Protein AF-A0A849IBL0-F1 (afdb_monomer_lite)

pLDDT: mean 70.38, std 14.34, range [41.34, 93.38]

Secondary structure (DSSP, 8-state):
----HHHHHHHHHHHHHHHHHH-GGGHHHHHHHHHHHHHHHHS---HHHHHHHHHHHHHHS----HHHHHHHHHHHHHHHT--

Sequence (83 aa):
MASDPDAVLGTIVELAMDIARQCPDCADSASRIAALAGELRAGPVDRGAVQDVLEAEMDEGDLSDMRVRSTAASVVKAARDEP

Foldseek 3Di:
DQPDLLVVLVVLLVVLVVCCVVPVVCVVVSVVSNVVSVVVVVDDPPLVVVVVVVVVVCVVDPCPPVVVVVVNVVVVVSVVPDD

Structure (mmCIF, N/CA/C/O backbone):
data_AF-A0A849IBL0-F1
#
_entry.id   AF-A0A849IBL0-F1
#
loop_
_atom_site.group_PDB
_atom_site.id
_atom_site.type_symbol
_atom_site.label_atom_id
_atom_site.label_alt_id
_atom_site.label_comp_id
_atom_site.label_asym_id
_atom_site.label_entity_id
_atom_site.label_seq_id
_atom_site.pdbx_PDB_ins_code
_atom_site.Cartn_x
_atom_site.Cartn_y
_atom_site.Cartn_z
_atom_site.occupancy
_atom_site.B_iso_or_equiv
_atom_site.auth_seq_id
_atom_site.auth_comp_id
_atom_site.auth_asym_id
_atom_site.auth_atom_id
_atom_site.pdbx_PDB_model_num
ATOM 1 N N . MET A 1 1 ? -18.114 14.557 -4.377 1.00 45.31 1 MET A N 1
ATOM 2 C CA . MET A 1 1 ? -18.329 13.099 -4.406 1.00 45.31 1 MET A CA 1
ATOM 3 C C . MET A 1 1 ? -17.190 12.508 -3.606 1.00 45.31 1 MET A C 1
ATOM 5 O O . MET A 1 1 ? -16.056 12.688 -4.025 1.00 45.31 1 MET A O 1
ATOM 9 N N . ALA A 1 2 ? -17.463 11.985 -2.411 1.00 48.06 2 ALA A N 1
ATOM 10 C CA . ALA A 1 2 ? -16.440 11.290 -1.636 1.00 48.06 2 ALA A CA 1
ATOM 11 C C . ALA A 1 2 ? -16.124 9.980 -2.367 1.00 48.06 2 ALA A C 1
ATOM 13 O O . ALA A 1 2 ? -17.051 9.276 -2.770 1.00 48.06 2 ALA A O 1
ATOM 14 N N . SER A 1 3 ? -14.847 9.722 -2.637 1.00 58.53 3 SER A N 1
ATOM 15 C CA . SER A 1 3 ? -14.420 8.449 -3.214 1.00 58.53 3 SER A CA 1
ATOM 16 C C . SER A 1 3 ? -14.642 7.357 -2.179 1.00 58.53 3 SER A C 1
ATOM 18 O O . SER A 1 3 ? -14.258 7.539 -1.028 1.00 58.53 3 SER A O 1
ATOM 20 N N . ASP A 1 4 ? -15.254 6.250 -2.592 1.00 74.81 4 ASP A N 1
ATOM 21 C CA . ASP A 1 4 ? -15.364 5.047 -1.773 1.00 74.81 4 ASP A CA 1
ATOM 22 C C . ASP A 1 4 ? -13.936 4.579 -1.409 1.00 74.81 4 ASP A C 1
ATOM 24 O O . ASP A 1 4 ? -13.160 4.259 -2.321 1.00 74.81 4 ASP A O 1
ATOM 28 N N . PRO A 1 5 ? -13.536 4.606 -0.124 1.00 72.88 5 PRO A N 1
ATOM 29 C CA . PRO A 1 5 ? -12.179 4.258 0.294 1.00 72.88 5 PRO A CA 1
ATOM 30 C C . PRO A 1 5 ? -11.818 2.830 -0.105 1.00 72.88 5 PRO A C 1
ATOM 32 O O . PRO A 1 5 ? -10.668 2.556 -0.449 1.00 72.88 5 PRO A O 1
ATOM 35 N N . ASP A 1 6 ? -12.812 1.947 -0.165 1.00 74.69 6 ASP A N 1
ATOM 36 C CA . ASP A 1 6 ? -12.652 0.566 -0.600 1.00 74.69 6 ASP A CA 1
ATOM 37 C C . ASP A 1 6 ? -12.271 0.486 -2.089 1.00 74.69 6 ASP A C 1
ATOM 39 O O . ASP A 1 6 ? -11.423 -0.318 -2.488 1.00 74.69 6 ASP A O 1
ATOM 43 N N . ALA A 1 7 ? -12.822 1.381 -2.916 1.00 80.44 7 ALA A N 1
ATOM 44 C CA . ALA A 1 7 ? -12.469 1.495 -4.331 1.00 80.44 7 ALA A CA 1
ATOM 45 C C . ALA A 1 7 ? -11.063 2.087 -4.536 1.00 80.44 7 ALA A C 1
ATOM 47 O O . ALA A 1 7 ? -10.332 1.674 -5.442 1.00 80.44 7 ALA A O 1
ATOM 48 N N . VAL A 1 8 ? -10.655 3.030 -3.680 1.00 85.19 8 VAL A N 1
ATOM 49 C CA . VAL A 1 8 ? -9.303 3.609 -3.711 1.00 85.19 8 VAL A CA 1
ATOM 50 C C . VAL A 1 8 ? -8.261 2.562 -3.313 1.00 85.19 8 VAL A C 1
ATOM 52 O O . VAL A 1 8 ? -7.273 2.389 -4.026 1.00 85.19 8 VAL A O 1
ATOM 55 N N . LEU A 1 9 ? -8.495 1.818 -2.229 1.00 86.50 9 LEU A N 1
ATOM 56 C CA . LEU A 1 9 ? -7.605 0.740 -1.788 1.00 86.50 9 LEU A CA 1
ATOM 57 C C . LEU A 1 9 ? -7.517 -0.384 -2.827 1.00 86.50 9 LEU A C 1
ATOM 59 O O . LEU A 1 9 ? -6.419 -0.861 -3.113 1.00 86.50 9 LEU A O 1
ATOM 63 N N . GLY A 1 10 ? -8.635 -0.750 -3.463 1.00 85.06 10 GLY A N 1
ATOM 64 C CA . GLY A 1 10 ? -8.636 -1.694 -4.584 1.00 85.06 10 GLY A CA 1
ATOM 65 C C . GLY A 1 10 ? -7.749 -1.233 -5.744 1.00 85.06 10 GLY A C 1
ATOM 66 O O . GLY A 1 10 ? -6.919 -1.998 -6.233 1.00 85.06 10 GLY A O 1
ATOM 67 N N . THR A 1 11 ? -7.843 0.047 -6.115 1.00 89.56 11 THR A N 1
ATOM 68 C CA . THR A 1 11 ? -7.007 0.637 -7.173 1.00 89.56 11 THR A CA 1
ATOM 69 C C . THR A 1 11 ? -5.517 0.593 -6.813 1.00 89.56 11 THR A C 1
ATOM 71 O O . THR A 1 11 ? -4.681 0.294 -7.663 1.00 89.56 11 THR A O 1
ATOM 74 N N . ILE A 1 12 ? -5.165 0.856 -5.549 1.00 86.81 12 ILE A N 1
ATOM 75 C CA . ILE A 1 12 ? -3.775 0.807 -5.066 1.00 86.81 12 ILE A CA 1
ATOM 76 C C . ILE A 1 12 ? -3.201 -0.612 -5.172 1.00 86.81 12 ILE A C 1
ATOM 78 O O . ILE A 1 12 ? -2.055 -0.773 -5.598 1.00 86.81 12 ILE A O 1
ATOM 82 N N . VAL A 1 13 ? -3.987 -1.639 -4.834 1.00 89.00 13 VAL A N 1
ATOM 83 C CA . VAL A 1 13 ? -3.571 -3.045 -4.966 1.00 89.00 13 VAL A CA 1
ATOM 84 C C . VAL A 1 13 ? -3.314 -3.406 -6.429 1.00 89.00 13 VAL A C 1
ATOM 86 O O . VAL A 1 13 ? -2.268 -3.974 -6.742 1.00 89.00 13 VAL A O 1
ATOM 89 N N . GLU A 1 14 ? -4.228 -3.051 -7.334 1.00 89.50 14 GLU A N 1
ATOM 90 C CA . GLU A 1 14 ? -4.063 -3.316 -8.769 1.00 89.50 14 GLU A CA 1
ATOM 91 C C . GLU A 1 14 ? -2.803 -2.646 -9.329 1.00 89.50 14 GLU A C 1
ATOM 93 O O . GLU A 1 14 ? -1.993 -3.303 -9.990 1.00 89.50 14 GLU A O 1
ATOM 98 N N . LEU A 1 15 ? -2.581 -1.374 -8.983 1.00 90.38 15 LEU A N 1
ATOM 99 C CA . LEU A 1 15 ? -1.417 -0.617 -9.438 1.00 90.38 15 LEU A CA 1
ATOM 100 C C . LEU A 1 15 ? -0.104 -1.215 -8.919 1.00 90.38 15 LEU A C 1
ATOM 102 O O . LEU A 1 15 ? 0.876 -1.317 -9.656 1.00 90.38 15 LEU A O 1
ATOM 106 N N . ALA A 1 16 ? -0.079 -1.638 -7.654 1.00 86.31 16 ALA A N 1
ATOM 107 C CA . ALA A 1 16 ? 1.086 -2.278 -7.063 1.00 86.31 16 ALA A CA 1
ATOM 108 C C . ALA A 1 16 ? 1.417 -3.595 -7.785 1.00 86.31 16 ALA A C 1
ATOM 110 O O . ALA A 1 16 ? 2.565 -3.822 -8.168 1.00 86.31 16 ALA A O 1
ATOM 111 N N . MET A 1 17 ? 0.417 -4.432 -8.071 1.00 87.19 17 MET A N 1
ATOM 112 C CA . MET A 1 17 ? 0.630 -5.673 -8.824 1.00 87.19 17 MET A CA 1
ATOM 113 C C . MET A 1 17 ? 1.088 -5.434 -10.269 1.00 87.19 17 MET A C 1
ATOM 115 O O . MET A 1 17 ? 1.833 -6.247 -10.824 1.00 87.19 17 MET A O 1
ATOM 119 N N . ASP A 1 18 ? 0.645 -4.348 -10.901 1.00 91.06 18 ASP A N 1
ATOM 120 C CA . ASP A 1 18 ? 1.128 -3.946 -12.224 1.00 91.06 18 ASP A CA 1
ATOM 121 C C . ASP A 1 18 ? 2.595 -3.498 -12.183 1.00 91.06 18 ASP A C 1
ATOM 123 O O . ASP A 1 18 ? 3.378 -3.892 -13.051 1.00 91.06 18 ASP A O 1
ATOM 127 N N . ILE A 1 19 ? 2.998 -2.750 -11.150 1.00 84.81 19 ILE A N 1
ATOM 128 C CA . ILE A 1 19 ? 4.393 -2.338 -10.933 1.00 84.81 19 ILE A CA 1
ATOM 129 C C . ILE A 1 19 ? 5.287 -3.556 -10.691 1.00 84.81 19 ILE A C 1
ATOM 131 O O . ILE A 1 19 ? 6.340 -3.658 -11.314 1.00 84.81 19 ILE A O 1
ATOM 135 N N . ALA A 1 20 ? 4.860 -4.509 -9.856 1.00 86.81 20 ALA A N 1
ATOM 136 C CA . ALA A 1 20 ? 5.614 -5.739 -9.602 1.00 86.81 20 ALA A CA 1
ATOM 137 C C . ALA A 1 20 ? 5.868 -6.551 -10.884 1.00 86.81 20 ALA A C 1
ATOM 139 O O . ALA A 1 20 ? 6.928 -7.152 -11.047 1.00 86.81 20 ALA A O 1
ATOM 140 N N . ARG A 1 21 ? 4.901 -6.557 -11.814 1.00 88.75 21 ARG A N 1
ATOM 141 C CA . ARG A 1 21 ? 5.023 -7.247 -13.107 1.00 88.75 21 ARG A CA 1
ATOM 142 C C . ARG A 1 21 ? 5.950 -6.532 -14.087 1.00 88.75 21 ARG A C 1
ATOM 144 O O . ARG A 1 21 ? 6.612 -7.199 -14.877 1.00 88.75 21 ARG A O 1
ATOM 151 N N . GLN A 1 22 ? 5.974 -5.201 -14.070 1.00 93.38 22 GLN A N 1
ATOM 152 C CA . GLN A 1 22 ? 6.757 -4.391 -15.011 1.00 93.38 22 GLN A CA 1
ATOM 153 C C . GLN A 1 22 ? 8.178 -4.087 -14.513 1.00 93.38 22 GLN A C 1
ATOM 155 O O . GLN A 1 22 ? 9.077 -3.870 -15.322 1.00 93.38 22 GLN A O 1
ATOM 160 N N . CYS A 1 23 ? 8.389 -4.093 -13.197 1.00 90.19 23 CYS A N 1
ATOM 161 C CA . CYS A 1 23 ? 9.661 -3.828 -12.537 1.00 90.19 23 CYS A CA 1
ATOM 162 C C . CYS A 1 23 ? 9.951 -4.944 -11.514 1.00 90.19 23 CYS A C 1
ATOM 164 O O . CYS A 1 23 ? 9.471 -4.869 -10.380 1.00 90.19 23 CYS A O 1
ATOM 166 N N . PRO A 1 24 ? 10.753 -5.963 -11.879 1.00 86.44 24 PRO A N 1
ATOM 167 C CA . PRO A 1 24 ? 11.118 -7.055 -10.972 1.00 86.44 24 PRO A CA 1
ATOM 168 C C . PRO A 1 24 ? 11.811 -6.563 -9.696 1.00 86.44 24 PRO A C 1
ATOM 170 O O . PRO A 1 24 ? 11.516 -7.051 -8.611 1.00 86.44 24 PRO A O 1
ATOM 173 N N . ASP A 1 25 ? 12.653 -5.532 -9.810 1.00 91.94 25 ASP A N 1
ATOM 174 C CA . ASP A 1 25 ? 13.348 -4.912 -8.672 1.00 91.94 25 ASP A CA 1
ATOM 175 C C . ASP A 1 25 ? 12.384 -4.201 -7.705 1.00 91.94 25 ASP A C 1
ATOM 177 O O . ASP A 1 25 ? 12.708 -3.948 -6.546 1.00 91.94 25 ASP A O 1
ATOM 181 N N . CYS A 1 26 ? 11.176 -3.881 -8.172 1.00 86.38 26 CYS A N 1
ATOM 182 C CA . CYS A 1 26 ? 10.132 -3.231 -7.395 1.00 86.38 26 CYS A CA 1
ATOM 183 C C . CYS A 1 26 ? 9.149 -4.237 -6.774 1.00 86.38 26 CYS A C 1
ATOM 185 O O . CYS A 1 26 ? 8.260 -3.817 -6.031 1.00 86.38 26 CYS A O 1
ATOM 187 N N . ALA A 1 27 ? 9.264 -5.536 -7.080 1.00 83.06 27 ALA A N 1
ATOM 188 C CA . ALA A 1 27 ? 8.266 -6.546 -6.728 1.00 83.06 27 ALA A CA 1
ATOM 189 C C . ALA A 1 27 ? 8.043 -6.671 -5.213 1.00 83.06 27 ALA A C 1
ATOM 191 O O . ALA A 1 27 ? 6.895 -6.764 -4.771 1.00 83.06 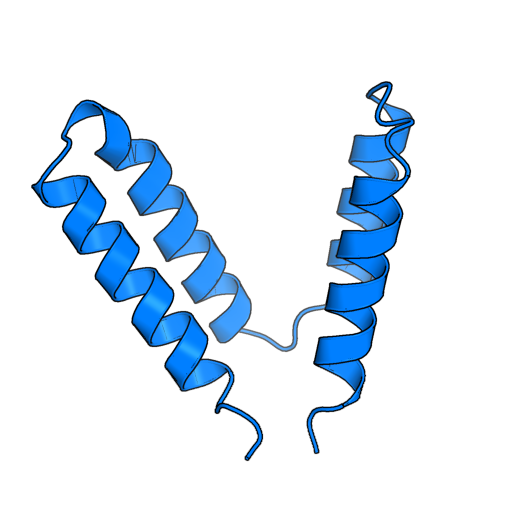27 ALA A O 1
ATOM 192 N N . ASP A 1 28 ? 9.109 -6.593 -4.415 1.00 84.62 28 ASP A N 1
ATOM 193 C CA . ASP A 1 28 ? 9.015 -6.638 -2.952 1.00 84.62 28 ASP A CA 1
ATOM 194 C C . ASP A 1 28 ? 8.294 -5.404 -2.399 1.00 84.62 28 ASP A C 1
ATOM 196 O O . ASP A 1 28 ? 7.366 -5.518 -1.597 1.00 84.62 28 ASP A O 1
ATOM 200 N N . SER A 1 29 ? 8.662 -4.211 -2.874 1.00 83.88 29 SER A N 1
ATOM 201 C CA . SER A 1 29 ? 8.020 -2.952 -2.476 1.00 83.88 29 SER A CA 1
ATOM 202 C C . SER A 1 29 ? 6.542 -2.918 -2.871 1.00 83.88 29 SER A C 1
ATOM 204 O O . SER A 1 29 ? 5.691 -2.543 -2.068 1.00 83.88 29 SER A O 1
ATOM 206 N N . ALA A 1 30 ? 6.218 -3.367 -4.082 1.00 84.50 30 ALA A N 1
ATOM 207 C CA . ALA A 1 30 ? 4.850 -3.484 -4.567 1.00 84.50 30 ALA A CA 1
ATOM 208 C C . ALA A 1 30 ? 4.020 -4.490 -3.753 1.00 84.50 30 ALA A C 1
ATOM 210 O O . ALA A 1 30 ? 2.880 -4.204 -3.388 1.00 84.50 30 ALA A O 1
ATOM 211 N N . SER A 1 31 ? 4.598 -5.638 -3.399 1.00 83.00 31 SER A N 1
ATOM 212 C CA . SER A 1 31 ? 3.924 -6.639 -2.564 1.00 83.00 31 SER A CA 1
ATOM 213 C C . SER A 1 31 ? 3.624 -6.101 -1.161 1.00 83.00 31 SER A C 1
ATOM 215 O O . SER A 1 31 ? 2.537 -6.333 -0.634 1.00 83.00 31 SER A O 1
ATOM 217 N N . ARG A 1 32 ? 4.538 -5.310 -0.577 1.00 87.38 32 ARG A N 1
ATOM 218 C CA . ARG A 1 32 ? 4.317 -4.629 0.713 1.00 87.38 32 ARG A CA 1
ATOM 219 C C . ARG A 1 32 ? 3.191 -3.596 0.638 1.00 87.38 32 ARG A C 1
ATOM 221 O O . ARG A 1 32 ? 2.382 -3.524 1.555 1.00 87.38 32 ARG A O 1
ATOM 228 N N . ILE A 1 33 ? 3.101 -2.840 -0.457 1.00 85.69 33 ILE A N 1
ATOM 229 C CA . ILE A 1 33 ? 2.013 -1.872 -0.684 1.00 85.69 33 ILE A CA 1
ATOM 230 C C . ILE A 1 33 ? 0.657 -2.585 -0.797 1.00 85.69 33 ILE A C 1
ATOM 232 O O . ILE A 1 33 ? -0.318 -2.141 -0.193 1.00 85.69 33 ILE A O 1
ATOM 236 N N . ALA A 1 34 ? 0.593 -3.706 -1.520 1.00 82.81 34 ALA A N 1
ATOM 237 C CA . ALA A 1 34 ? -0.633 -4.494 -1.640 1.00 82.81 34 ALA A CA 1
ATOM 238 C C . ALA A 1 34 ? -1.077 -5.092 -0.291 1.00 82.81 34 ALA A C 1
ATOM 240 O O . ALA A 1 34 ? -2.268 -5.083 0.018 1.00 82.81 34 ALA A O 1
ATOM 241 N N . ALA A 1 35 ? -0.129 -5.561 0.528 1.00 84.62 35 ALA A N 1
ATOM 242 C CA . ALA A 1 35 ? -0.406 -6.061 1.875 1.00 84.62 35 ALA A CA 1
ATOM 243 C C . ALA A 1 35 ? -0.961 -4.958 2.794 1.00 84.62 35 ALA A C 1
ATOM 245 O O . ALA A 1 35 ? -2.021 -5.142 3.386 1.00 84.62 35 ALA A O 1
ATOM 246 N N . LEU A 1 36 ? -0.317 -3.785 2.823 1.00 85.12 36 LEU A N 1
ATOM 247 C CA . LEU A 1 36 ? -0.770 -2.620 3.594 1.00 85.12 36 LEU A CA 1
ATOM 248 C C . LEU A 1 36 ? -2.182 -2.172 3.192 1.00 85.12 36 LEU A C 1
ATOM 250 O O . LEU A 1 36 ? -3.017 -1.897 4.048 1.00 85.12 36 LEU A O 1
ATOM 254 N N . ALA A 1 37 ? -2.479 -2.129 1.891 1.00 84.06 37 ALA A N 1
ATOM 255 C CA . ALA A 1 37 ? -3.818 -1.791 1.411 1.00 84.06 37 ALA A CA 1
ATOM 256 C C . ALA A 1 37 ? -4.869 -2.842 1.820 1.00 84.06 37 ALA A C 1
ATOM 258 O O . ALA A 1 37 ? -6.007 -2.488 2.126 1.00 84.06 37 ALA A O 1
ATOM 259 N N . GLY A 1 38 ? -4.488 -4.122 1.869 1.00 79.81 38 GLY A N 1
ATOM 260 C CA . GLY A 1 38 ? -5.328 -5.200 2.389 1.00 79.81 38 GLY A CA 1
ATOM 261 C C . GLY A 1 38 ? -5.591 -5.085 3.893 1.00 79.81 38 GLY A C 1
ATOM 262 O O . GLY A 1 38 ? -6.725 -5.271 4.326 1.00 79.81 38 GLY A O 1
ATOM 263 N N . GLU A 1 39 ? -4.580 -4.727 4.683 1.00 83.06 39 GLU A N 1
ATOM 264 C CA . GLU A 1 39 ? -4.702 -4.502 6.131 1.00 83.06 39 GLU A CA 1
ATOM 265 C C . GLU A 1 39 ? -5.603 -3.301 6.450 1.00 83.06 39 GLU A C 1
ATOM 267 O O . G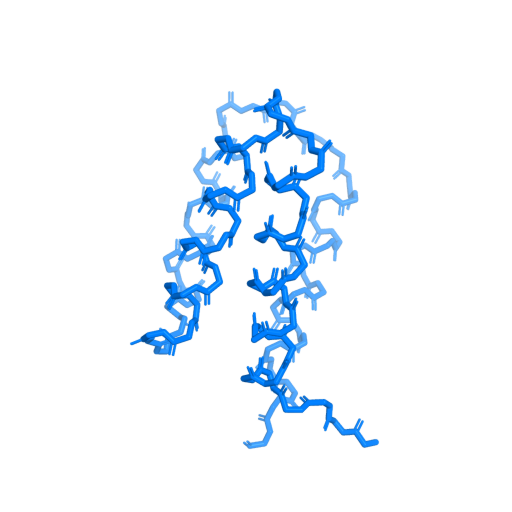LU A 1 39 ? -6.485 -3.407 7.302 1.00 83.06 39 GLU A O 1
ATOM 272 N N . LEU A 1 40 ? -5.457 -2.197 5.708 1.00 76.75 40 LEU A N 1
ATOM 273 C CA . LEU A 1 40 ? -6.320 -1.012 5.817 1.00 76.75 40 LEU A CA 1
ATOM 274 C C . LEU A 1 40 ? -7.783 -1.306 5.459 1.00 76.75 40 LEU A C 1
ATOM 276 O O . LEU A 1 40 ? -8.684 -0.647 5.970 1.00 76.75 40 LEU A O 1
ATOM 280 N N . ARG A 1 41 ? -8.013 -2.301 4.596 1.00 72.31 41 ARG A N 1
ATOM 281 C CA . ARG A 1 41 ? -9.345 -2.768 4.201 1.00 72.31 41 ARG A CA 1
ATOM 282 C C . ARG A 1 41 ? -9.959 -3.755 5.203 1.00 72.31 41 ARG A C 1
ATOM 284 O O . ARG A 1 41 ? -11.178 -3.839 5.320 1.00 72.31 41 ARG A O 1
ATOM 291 N N . ALA A 1 42 ? -9.134 -4.541 5.896 1.00 67.06 42 ALA A N 1
ATOM 292 C CA . ALA A 1 42 ? -9.571 -5.678 6.710 1.00 67.06 42 ALA A CA 1
ATOM 293 C C . ALA A 1 42 ? -10.063 -5.314 8.122 1.00 67.06 42 ALA A C 1
ATOM 295 O O . ALA A 1 42 ? -10.627 -6.170 8.806 1.00 67.06 42 ALA A O 1
ATOM 296 N N . GLY A 1 43 ? -9.890 -4.077 8.578 1.00 59.25 43 GLY A N 1
ATOM 297 C CA . GLY A 1 43 ? -10.367 -3.674 9.895 1.00 59.25 43 GLY A CA 1
ATOM 298 C C . GLY A 1 43 ? -10.669 -2.186 9.986 1.00 59.25 43 GLY A C 1
ATOM 299 O O . GLY A 1 43 ? -10.171 -1.409 9.172 1.00 59.25 43 GLY A O 1
ATOM 300 N N . PRO A 1 44 ? -11.462 -1.761 10.990 1.00 58.88 44 PRO A N 1
ATOM 301 C CA . PRO A 1 44 ? -11.478 -0.361 11.371 1.00 58.88 44 PRO A CA 1
ATOM 302 C C . PRO A 1 44 ? -10.036 -0.009 11.710 1.00 58.88 44 PRO 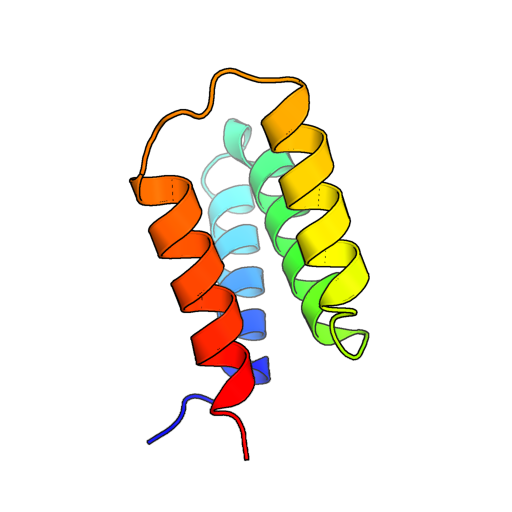A C 1
ATOM 304 O O . PRO A 1 44 ? -9.472 -0.572 12.646 1.00 58.88 44 PRO A O 1
ATOM 307 N N . VAL A 1 45 ? -9.425 0.853 10.900 1.00 57.38 45 VAL A N 1
ATOM 308 C CA . VAL A 1 45 ? -8.075 1.346 11.150 1.00 57.38 45 VAL A CA 1
ATOM 309 C C . VAL A 1 45 ? -8.061 1.850 12.586 1.00 57.38 45 VAL A C 1
ATOM 311 O O . VAL A 1 45 ? -8.733 2.837 12.902 1.00 57.38 45 VAL A O 1
ATOM 314 N N . ASP A 1 46 ? -7.357 1.138 13.466 1.00 61.09 46 ASP A N 1
ATOM 315 C CA . ASP A 1 46 ? -7.157 1.590 14.831 1.00 61.09 46 ASP A CA 1
ATOM 316 C C . ASP A 1 46 ? -6.244 2.807 14.739 1.00 61.09 46 ASP A C 1
ATOM 318 O O . ASP A 1 46 ? -5.023 2.720 14.607 1.00 61.09 46 ASP A O 1
ATOM 322 N N . ARG A 1 47 ? -6.885 3.974 14.698 1.00 57.84 47 ARG A N 1
ATOM 323 C CA . ARG A 1 47 ? -6.207 5.257 14.532 1.00 57.84 47 ARG A CA 1
ATOM 324 C C . ARG A 1 47 ? -5.238 5.517 15.674 1.00 57.84 47 ARG A C 1
ATOM 326 O O . ARG A 1 47 ? -4.264 6.221 15.443 1.00 57.84 47 ARG A O 1
ATOM 333 N N . GLY A 1 48 ? -5.505 4.948 16.854 1.00 60.38 48 GLY A N 1
ATOM 334 C CA . GLY A 1 48 ? -4.578 4.962 17.978 1.00 60.38 48 GLY A CA 1
ATOM 335 C C . GLY A 1 48 ? -3.312 4.199 17.618 1.00 60.38 48 GLY A C 1
ATOM 336 O O . GLY A 1 48 ? -2.241 4.784 17.625 1.00 60.38 48 GLY A O 1
ATOM 337 N N . ALA A 1 49 ? -3.443 2.959 17.143 1.00 64.50 49 ALA A N 1
ATOM 338 C CA . ALA A 1 49 ? -2.293 2.148 16.740 1.00 64.50 49 ALA A CA 1
ATOM 339 C C . ALA A 1 49 ? -1.459 2.780 15.606 1.00 64.50 49 ALA A C 1
ATOM 341 O O . ALA A 1 49 ? -0.233 2.741 15.648 1.00 64.50 49 ALA A O 1
ATOM 342 N N . VAL A 1 50 ? -2.095 3.396 14.601 1.00 64.56 50 VAL A N 1
ATOM 343 C CA . VAL A 1 50 ? -1.369 4.099 13.522 1.00 64.56 50 VAL A CA 1
ATOM 344 C C . VAL A 1 50 ? -0.639 5.334 14.053 1.00 64.56 50 VAL A C 1
ATOM 346 O O . VAL A 1 50 ? 0.494 5.594 13.651 1.00 64.56 50 VAL A O 1
ATOM 349 N N . GLN A 1 51 ? -1.275 6.095 14.945 1.00 61.12 51 GLN A N 1
ATOM 350 C CA . GLN A 1 51 ? -0.668 7.274 15.553 1.00 61.12 51 GLN A CA 1
ATOM 351 C C . GLN A 1 51 ? 0.489 6.895 16.488 1.00 61.12 51 GLN A C 1
ATOM 353 O O . GLN A 1 51 ? 1.538 7.525 16.413 1.00 61.12 51 GLN A O 1
ATOM 358 N N . ASP A 1 52 ? 0.344 5.827 17.269 1.00 68.19 52 ASP A N 1
ATOM 359 C CA . ASP A 1 52 ? 1.374 5.320 18.178 1.00 68.19 52 ASP A CA 1
ATOM 360 C C . ASP A 1 52 ? 2.605 4.813 17.412 1.00 68.19 52 ASP A C 1
ATOM 362 O O . ASP A 1 52 ? 3.736 5.092 17.804 1.00 68.19 52 ASP A O 1
ATOM 366 N N . VAL A 1 53 ? 2.410 4.120 16.281 1.00 69.12 53 VAL A N 1
ATOM 367 C CA . VAL A 1 53 ? 3.516 3.679 15.408 1.00 69.12 53 VAL A CA 1
ATOM 368 C C . VAL A 1 53 ? 4.220 4.874 14.760 1.00 69.12 53 VAL A C 1
ATOM 370 O O . VAL A 1 53 ? 5.446 4.900 14.693 1.00 69.12 53 VAL A O 1
ATOM 373 N N . LEU A 1 54 ? 3.467 5.884 14.311 1.00 62.00 54 LEU A N 1
ATOM 374 C CA . LEU A 1 54 ? 4.044 7.109 13.750 1.00 62.00 54 LEU A CA 1
ATOM 375 C C . LEU A 1 54 ? 4.830 7.903 14.799 1.00 62.00 54 LEU A C 1
ATOM 377 O O . LEU A 1 54 ? 5.901 8.411 14.486 1.00 62.00 54 LEU A O 1
ATOM 381 N N . GLU A 1 55 ? 4.317 8.015 16.024 1.00 65.31 55 GLU A N 1
ATOM 382 C CA . GLU A 1 55 ? 4.997 8.700 17.127 1.00 65.31 55 GLU A CA 1
ATOM 383 C C . GLU A 1 55 ? 6.252 7.936 17.578 1.00 65.31 55 GLU A C 1
ATOM 385 O O . GLU A 1 55 ? 7.292 8.564 17.765 1.00 65.31 55 GLU A O 1
ATOM 390 N N . ALA A 1 56 ? 6.202 6.602 17.653 1.00 66.56 56 ALA A N 1
ATOM 391 C CA . ALA A 1 56 ? 7.356 5.766 17.993 1.00 66.56 56 ALA A CA 1
ATOM 392 C C . ALA A 1 56 ? 8.489 5.862 16.954 1.00 66.56 56 ALA A C 1
ATOM 394 O O . ALA A 1 56 ? 9.647 6.051 17.318 1.00 66.56 56 ALA A O 1
ATOM 395 N N . GLU A 1 57 ? 8.165 5.805 15.659 1.00 56.81 57 GLU A N 1
ATOM 396 C CA . GLU A 1 57 ? 9.154 5.951 14.577 1.00 56.81 57 GLU A CA 1
ATOM 397 C C . GLU A 1 5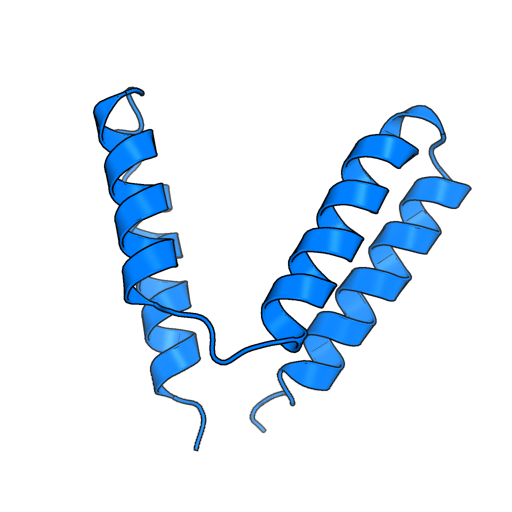7 ? 9.692 7.394 14.464 1.00 56.81 57 GLU A C 1
ATOM 399 O O . GLU A 1 57 ? 10.825 7.615 14.032 1.00 56.81 57 GLU A O 1
ATOM 404 N N . MET A 1 58 ? 8.903 8.397 14.869 1.00 59.28 58 MET A N 1
ATOM 405 C CA . MET A 1 58 ? 9.325 9.803 14.920 1.00 59.28 58 MET A CA 1
ATOM 406 C C . MET A 1 58 ? 10.251 10.131 16.100 1.00 59.28 58 MET A C 1
ATOM 408 O O . MET A 1 58 ? 10.999 11.104 16.007 1.00 59.28 58 MET A O 1
ATOM 412 N N . ASP A 1 59 ? 10.197 9.370 17.196 1.00 55.47 59 ASP A N 1
ATOM 413 C CA . ASP A 1 59 ? 11.097 9.543 18.346 1.00 55.47 59 ASP A CA 1
ATOM 414 C C . ASP A 1 59 ? 12.486 8.921 18.090 1.00 55.47 59 ASP A C 1
ATOM 416 O O . ASP A 1 59 ? 13.486 9.385 18.641 1.00 55.47 59 ASP A O 1
ATOM 420 N N . GLU A 1 60 ? 12.577 7.911 17.214 1.00 55.97 60 GLU A N 1
ATOM 421 C CA . GLU A 1 60 ? 13.838 7.228 16.880 1.00 55.97 60 GLU A CA 1
ATOM 422 C C . GLU A 1 60 ? 14.594 7.836 15.681 1.00 55.97 60 GLU A C 1
ATOM 424 O O . GLU A 1 60 ? 15.791 7.583 15.510 1.00 55.97 60 GLU A O 1
ATOM 429 N N . GLY A 1 61 ? 13.952 8.682 14.869 1.00 49.75 61 GLY A N 1
ATOM 430 C CA . GLY A 1 61 ? 14.558 9.284 13.679 1.00 49.75 61 GLY A CA 1
ATOM 431 C C . GLY A 1 61 ? 14.267 10.774 13.548 1.00 49.75 61 GLY A C 1
ATOM 432 O O . GLY A 1 61 ? 13.128 11.198 13.686 1.00 49.75 61 GLY A O 1
ATOM 433 N N . ASP A 1 62 ? 15.304 11.554 13.224 1.00 53.00 62 ASP A N 1
ATOM 434 C CA . ASP A 1 62 ? 15.311 13.002 12.944 1.00 53.00 62 ASP A CA 1
ATOM 435 C C . ASP A 1 62 ? 14.388 13.393 11.762 1.00 53.00 62 ASP A C 1
ATOM 437 O O . ASP A 1 62 ? 14.816 13.854 10.705 1.00 53.00 62 ASP A O 1
ATOM 441 N N . LEU A 1 63 ? 13.081 13.184 11.916 1.00 52.06 63 LEU A N 1
ATOM 442 C CA . LEU A 1 63 ? 12.030 13.558 10.976 1.00 52.06 63 LEU A CA 1
ATOM 443 C C . LEU A 1 63 ? 11.402 14.878 11.436 1.00 52.06 63 LEU A C 1
ATOM 445 O O . LEU A 1 63 ? 10.196 15.016 11.628 1.00 52.06 63 LEU A O 1
ATOM 449 N N . SER A 1 64 ? 12.265 15.886 11.566 1.00 52.12 64 SER A N 1
ATOM 450 C CA . SER A 1 64 ? 11.936 17.305 11.765 1.00 52.12 64 SER A CA 1
ATOM 451 C C . SER A 1 64 ? 11.133 17.918 10.598 1.00 52.12 64 SER A C 1
ATOM 453 O O . SER A 1 64 ? 10.697 19.072 10.646 1.00 52.12 64 SER A O 1
ATOM 455 N N . ASP A 1 65 ? 10.888 17.163 9.525 1.00 55.34 65 ASP A N 1
ATOM 456 C CA . ASP A 1 65 ? 10.238 17.693 8.336 1.00 55.34 65 ASP A CA 1
ATOM 457 C C . ASP A 1 65 ? 8.741 17.929 8.620 1.00 55.34 65 ASP A C 1
ATOM 459 O O . ASP A 1 65 ? 7.923 17.008 8.632 1.00 55.34 65 ASP A O 1
ATOM 463 N N . MET A 1 66 ? 8.359 19.199 8.818 1.00 54.91 66 MET A N 1
ATOM 464 C CA . MET A 1 66 ? 6.975 19.687 8.989 1.00 54.91 66 MET A CA 1
ATOM 465 C C . MET A 1 66 ? 5.972 19.080 7.988 1.00 54.91 66 MET A C 1
ATOM 467 O O . MET A 1 66 ? 4.769 19.035 8.254 1.00 54.91 66 MET A O 1
ATOM 471 N N . ARG A 1 67 ? 6.460 18.594 6.842 1.00 55.28 67 ARG A N 1
ATOM 472 C CA . ARG A 1 67 ? 5.682 17.873 5.833 1.00 55.28 67 ARG A CA 1
ATOM 473 C C . ARG A 1 67 ? 5.130 16.539 6.333 1.00 55.28 67 ARG A C 1
ATOM 475 O O . ARG A 1 67 ? 3.985 16.249 6.020 1.00 55.28 67 ARG A O 1
ATOM 482 N N . VAL A 1 68 ? 5.864 15.777 7.147 1.00 60.03 68 VAL A N 1
ATOM 483 C CA . VAL A 1 68 ? 5.390 14.494 7.702 1.00 60.03 68 VAL A CA 1
ATOM 484 C C . VAL A 1 68 ? 4.227 14.729 8.665 1.00 60.03 68 VAL A C 1
ATOM 486 O O . VAL A 1 68 ? 3.179 14.103 8.531 1.00 60.03 68 VAL A O 1
ATOM 489 N N . ARG A 1 69 ? 4.346 15.728 9.550 1.00 57.69 69 ARG A N 1
ATOM 490 C CA . ARG A 1 69 ? 3.258 16.140 10.457 1.00 57.69 69 ARG A CA 1
ATOM 491 C C . ARG A 1 69 ? 2.028 16.653 9.703 1.00 57.69 69 ARG A C 1
ATOM 493 O O . ARG A 1 69 ? 0.903 16.330 10.073 1.00 57.69 69 ARG A O 1
ATOM 500 N N . SER A 1 70 ? 2.233 17.424 8.633 1.00 57.16 70 SER A N 1
ATOM 501 C CA . SER A 1 70 ? 1.146 17.932 7.784 1.00 57.16 70 SER A CA 1
ATOM 502 C C . SER A 1 70 ? 0.426 16.808 7.025 1.00 57.16 70 SER A C 1
ATOM 504 O O . SER A 1 70 ? -0.806 16.786 6.963 1.00 57.16 70 SER A O 1
ATOM 506 N N . THR A 1 71 ? 1.176 15.833 6.503 1.00 62.19 71 THR A N 1
ATOM 507 C CA . THR A 1 71 ? 0.615 14.663 5.818 1.00 62.19 71 THR A CA 1
ATOM 508 C C . THR A 1 71 ? -0.128 13.755 6.799 1.00 62.19 71 THR A C 1
ATOM 510 O O . THR A 1 71 ? -1.267 13.394 6.521 1.00 62.19 71 THR A O 1
ATOM 513 N N . ALA A 1 72 ? 0.433 13.468 7.978 1.00 61.56 72 ALA A N 1
ATOM 514 C CA . ALA A 1 72 ? -0.234 12.671 9.012 1.00 61.56 72 ALA A CA 1
ATOM 515 C C . ALA A 1 72 ? -1.544 13.327 9.490 1.00 61.56 72 ALA A C 1
ATOM 517 O O . ALA A 1 72 ? -2.592 12.682 9.522 1.00 61.56 72 ALA A O 1
ATOM 518 N N . ALA A 1 73 ? -1.530 14.636 9.763 1.00 61.81 73 ALA A N 1
ATOM 519 C CA . ALA A 1 73 ? -2.736 15.380 10.126 1.00 61.81 73 ALA A CA 1
ATOM 520 C C . ALA A 1 73 ? -3.787 15.391 8.999 1.00 61.81 73 ALA A C 1
ATOM 522 O O . ALA A 1 73 ? -4.988 15.319 9.268 1.00 61.81 73 ALA A O 1
ATOM 523 N N . SER A 1 74 ? -3.348 15.442 7.738 1.00 63.44 74 SER A N 1
ATOM 524 C CA . 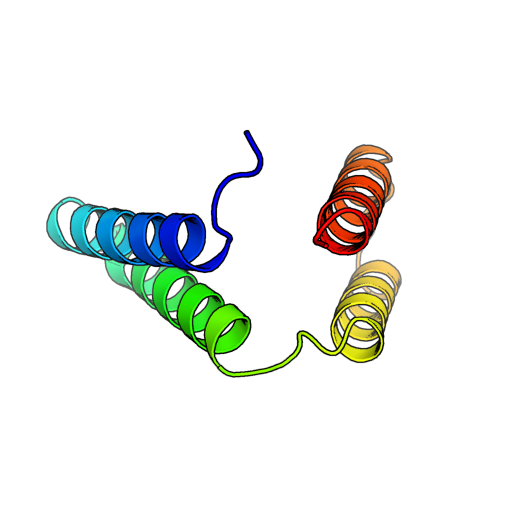SER A 1 74 ? -4.239 15.377 6.574 1.00 63.44 74 SER A CA 1
ATOM 525 C C . SER A 1 74 ? -4.875 13.995 6.409 1.00 63.44 74 SER A C 1
ATOM 527 O O . SER A 1 74 ? -6.060 13.920 6.096 1.00 63.44 74 SER A O 1
ATOM 529 N N . VAL A 1 75 ? -4.139 12.915 6.694 1.00 63.78 75 VAL A N 1
ATOM 530 C CA . VAL A 1 75 ? -4.656 11.534 6.686 1.00 63.78 75 VAL A CA 1
ATOM 531 C C . VAL A 1 75 ? -5.683 11.327 7.804 1.00 63.78 75 VAL A C 1
ATOM 533 O O . VAL A 1 75 ? -6.782 10.837 7.549 1.00 63.78 75 VAL A O 1
ATOM 536 N N . VAL A 1 76 ? -5.389 11.784 9.026 1.00 69.38 76 VAL A N 1
ATOM 537 C CA . VAL A 1 76 ? -6.324 11.695 10.165 1.00 69.38 76 VAL A CA 1
ATOM 538 C C . VAL A 1 76 ? -7.604 12.494 9.907 1.00 69.38 76 VAL A C 1
ATOM 540 O O . VAL A 1 76 ? -8.697 12.053 10.276 1.00 69.38 76 VAL A O 1
ATOM 543 N N . LYS A 1 77 ? -7.486 13.662 9.266 1.00 59.38 77 LYS A N 1
ATOM 544 C CA . LYS A 1 77 ? -8.633 14.493 8.894 1.00 59.38 77 LYS A CA 1
ATOM 545 C C . LYS A 1 77 ? -9.459 13.866 7.769 1.00 59.38 77 LYS A C 1
ATOM 547 O O . LYS A 1 77 ? -10.674 13.820 7.902 1.00 59.38 77 LYS A O 1
ATOM 552 N N . ALA A 1 78 ? -8.824 13.341 6.721 1.00 58.22 78 ALA A N 1
ATOM 553 C CA . ALA A 1 78 ? -9.520 12.665 5.626 1.00 58.22 78 ALA A CA 1
ATOM 554 C C . ALA A 1 78 ? -10.334 11.466 6.129 1.00 58.22 78 ALA A C 1
ATOM 556 O O . ALA A 1 78 ? -11.481 11.298 5.737 1.00 58.22 78 ALA A O 1
ATOM 557 N N . ALA A 1 79 ? -9.791 10.715 7.087 1.00 57.56 79 ALA A N 1
ATOM 558 C CA . ALA A 1 79 ? -10.512 9.619 7.710 1.00 57.56 79 ALA A CA 1
ATOM 559 C C . ALA A 1 79 ? -11.680 10.105 8.605 1.00 57.56 79 ALA A C 1
ATOM 561 O O . ALA A 1 79 ? -12.599 9.348 8.885 1.00 57.56 79 ALA A O 1
ATOM 562 N N . ARG A 1 80 ? -11.666 11.337 9.144 1.00 56.56 80 ARG A N 1
ATOM 563 C CA . ARG A 1 80 ? -12.773 11.883 9.971 1.00 56.56 80 ARG A CA 1
ATOM 564 C C . ARG A 1 80 ? -13.986 12.346 9.158 1.00 56.56 80 ARG A C 1
ATOM 566 O O . ARG A 1 80 ? -15.056 12.449 9.745 1.00 56.56 80 ARG A O 1
ATOM 573 N N . ASP A 1 81 ? -13.812 12.635 7.871 1.00 48.50 81 ASP A N 1
ATOM 574 C CA . ASP A 1 81 ? -14.870 13.160 6.996 1.00 48.50 81 ASP A CA 1
ATOM 575 C C . ASP A 1 81 ? -15.582 12.053 6.178 1.00 48.50 81 ASP A C 1
ATOM 577 O O . ASP A 1 81 ? -16.344 12.358 5.258 1.00 48.50 81 ASP A O 1
ATOM 581 N N . GLU A 1 82 ? -15.371 10.773 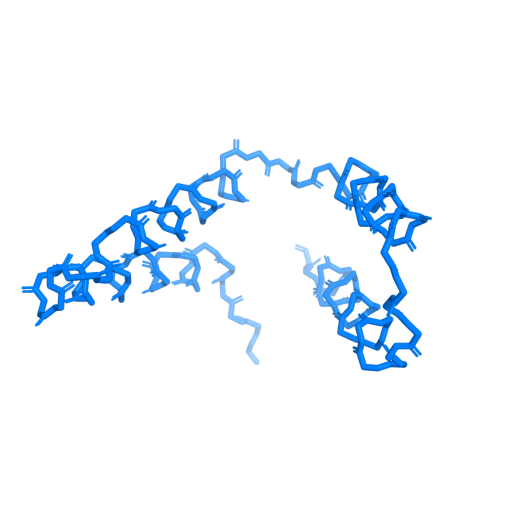6.512 1.00 41.34 82 GLU A N 1
ATOM 582 C CA . GLU A 1 82 ? -16.212 9.668 6.028 1.00 41.34 82 GLU A CA 1
ATOM 583 C C . GLU A 1 82 ? -17.549 9.628 6.803 1.00 41.34 82 GLU A C 1
ATOM 585 O O . GLU A 1 82 ? -17.516 9.615 8.038 1.00 41.34 82 GLU A O 1
ATOM 590 N N . PRO A 1 83 ? -18.712 9.663 6.117 1.00 48.81 83 PRO A N 1
ATOM 591 C CA . PRO A 1 83 ? -20.034 9.561 6.742 1.00 48.81 83 PRO A CA 1
ATOM 592 C C . PRO A 1 83 ? -20.351 8.170 7.305 1.00 48.81 83 PRO A C 1
ATOM 594 O O . PRO A 1 83 ? -19.885 7.165 6.726 1.00 48.81 83 PRO A O 1
#

Radius of gyration: 14.79 Å; chains: 1; bounding box: 35×27×33 Å

Organism: NCBI:txid2730920